Protein AF-A0A3N5S8Y4-F1 (afdb_monomer)

Foldseek 3Di:
DDPVVVVVVVCCVVPNDDDPVVLLVVLVVLLVVLCVVQVWDDWDQDPQGIKTFADPPGNFDVVLLVVVVVVDVQWDADPVDNRIIGGHAPDPDSSVSSVVSSVSSVSRD

Structure (mmCIF, N/CA/C/O backbone):
data_AF-A0A3N5S8Y4-F1
#
_entry.id   AF-A0A3N5S8Y4-F1
#
loop_
_atom_site.group_PDB
_atom_site.id
_atom_site.type_symbol
_atom_site.label_atom_id
_atom_site.label_alt_id
_ato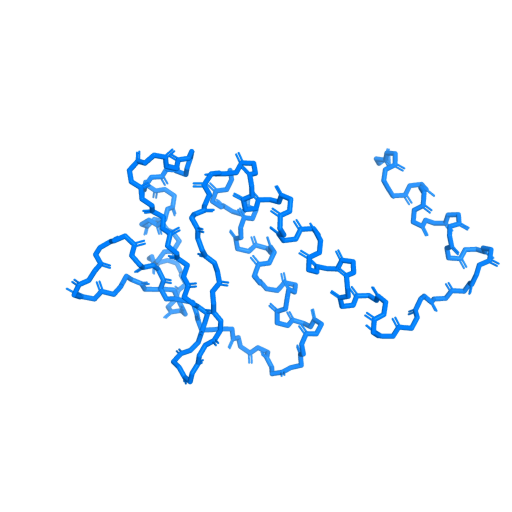m_site.label_comp_id
_atom_site.label_asym_id
_atom_site.label_entity_id
_atom_site.label_seq_id
_atom_site.pdbx_PDB_ins_code
_atom_site.Cartn_x
_atom_site.Cartn_y
_atom_site.Cartn_z
_atom_site.occupancy
_atom_site.B_iso_or_equiv
_atom_site.auth_seq_id
_atom_site.auth_comp_id
_atom_site.auth_asym_id
_atom_site.auth_atom_id
_atom_site.pdbx_PDB_model_num
ATOM 1 N N . MET A 1 1 ? 3.518 19.468 14.674 1.00 54.78 1 MET A N 1
ATOM 2 C CA . MET A 1 1 ? 2.318 18.678 14.350 1.00 54.78 1 MET A CA 1
ATOM 3 C C . MET A 1 1 ? 1.917 19.058 12.943 1.00 54.78 1 MET A C 1
ATOM 5 O O . MET A 1 1 ? 2.093 20.218 12.585 1.00 54.78 1 MET A O 1
ATOM 9 N N . SER A 1 2 ? 1.540 18.088 12.116 1.00 78.38 2 SER A N 1
ATOM 10 C CA . SER A 1 2 ? 1.036 18.391 10.770 1.00 78.38 2 SER A CA 1
ATOM 11 C C . SER A 1 2 ? -0.403 18.907 10.858 1.00 78.38 2 SER A C 1
ATOM 13 O O . SER A 1 2 ? -1.128 18.524 11.771 1.00 78.38 2 SER A O 1
ATOM 15 N N . GLU A 1 3 ? -0.833 19.736 9.909 1.00 77.62 3 GLU A N 1
ATOM 16 C CA . GLU A 1 3 ? -2.215 20.247 9.824 1.00 77.62 3 GLU A CA 1
ATOM 17 C C . GLU A 1 3 ? -3.257 19.108 9.869 1.00 77.62 3 GLU A C 1
ATOM 19 O O . GLU A 1 3 ? -4.310 19.218 10.490 1.00 77.62 3 GLU A O 1
ATOM 24 N N . VAL A 1 4 ? -2.911 17.949 9.302 1.00 74.88 4 VAL A N 1
ATOM 25 C CA . VAL A 1 4 ? -3.736 16.731 9.328 1.00 74.88 4 VAL A CA 1
ATOM 26 C C . VAL A 1 4 ? -3.895 16.162 10.744 1.00 74.88 4 VAL A C 1
ATOM 28 O O . VAL A 1 4 ? -4.972 15.679 11.088 1.00 74.88 4 VAL A O 1
ATOM 31 N N . GLU A 1 5 ? -2.850 16.223 11.573 1.00 76.19 5 GLU A N 1
ATOM 32 C CA . GLU A 1 5 ? -2.903 15.752 12.967 1.00 76.19 5 GLU A CA 1
ATOM 33 C C . GLU A 1 5 ? -3.760 16.674 13.844 1.00 76.19 5 GLU A C 1
ATOM 35 O O . GLU A 1 5 ? -4.453 16.193 14.740 1.00 76.19 5 GLU A O 1
ATOM 40 N N . GLU A 1 6 ? -3.739 17.985 13.591 1.00 82.06 6 GLU A N 1
ATOM 41 C CA . GLU A 1 6 ? -4.586 18.947 14.309 1.00 82.06 6 GLU A CA 1
ATOM 42 C C . GLU A 1 6 ? -6.067 18.743 13.976 1.00 82.06 6 GLU A C 1
ATOM 44 O O . GLU A 1 6 ? -6.892 18.663 14.887 1.00 82.06 6 GLU A O 1
ATOM 49 N N . ILE A 1 7 ? -6.392 18.540 12.697 1.00 80.88 7 ILE A N 1
ATOM 50 C CA . ILE A 1 7 ? -7.764 18.255 12.255 1.00 80.88 7 ILE A CA 1
ATOM 51 C C . ILE A 1 7 ? -8.277 16.929 12.842 1.00 80.88 7 ILE A C 1
ATOM 53 O O . ILE A 1 7 ? -9.409 16.872 13.326 1.00 80.88 7 ILE A O 1
ATOM 57 N N . GLU A 1 8 ? -7.467 15.860 12.857 1.00 79.00 8 GLU A N 1
ATOM 58 C CA . GLU A 1 8 ? -7.856 14.583 13.487 1.00 79.00 8 GLU A CA 1
ATOM 59 C C . GLU A 1 8 ? -8.135 14.744 14.989 1.00 79.00 8 GLU A C 1
ATOM 61 O O . GLU A 1 8 ? -9.083 14.152 15.522 1.00 79.00 8 GLU A O 1
ATOM 66 N N . LYS A 1 9 ? -7.345 15.577 15.674 1.00 81.69 9 LYS A N 1
ATOM 67 C CA . LYS A 1 9 ? -7.526 15.853 17.098 1.00 81.69 9 LYS A CA 1
ATOM 68 C C . LYS A 1 9 ? -8.814 16.634 17.369 1.00 81.69 9 LYS A C 1
ATOM 70 O O . LYS A 1 9 ? -9.562 16.242 18.261 1.00 81.69 9 LYS A O 1
ATOM 75 N N . GLU A 1 10 ? -9.108 17.676 16.591 1.00 82.50 10 GLU A N 1
ATOM 76 C CA . GLU A 1 10 ? -10.366 18.430 16.713 1.00 82.50 10 GLU A CA 1
ATOM 77 C C . GLU A 1 10 ? -11.597 17.569 16.407 1.00 82.50 10 GLU A C 1
ATOM 79 O O . GLU A 1 10 ? -12.620 17.678 17.086 1.00 82.50 10 GLU A O 1
ATOM 84 N N . MET A 1 11 ? -11.510 16.682 15.410 1.00 79.75 11 MET A N 1
ATOM 85 C CA . MET A 1 11 ? -12.588 15.738 15.112 1.00 79.75 11 MET A CA 1
ATOM 86 C C . MET A 1 11 ? -12.841 14.787 16.284 1.00 79.75 11 MET A C 1
ATOM 88 O O . MET A 1 11 ? -13.991 14.563 16.652 1.00 79.75 11 MET A O 1
ATOM 92 N N . THR A 1 12 ? -11.779 14.276 16.905 1.00 83.31 12 THR A N 1
ATOM 93 C CA . THR A 1 12 ? -11.898 13.374 18.059 1.00 83.31 12 THR A CA 1
ATOM 94 C C . THR A 1 12 ? -12.468 14.092 19.284 1.00 83.31 12 THR A C 1
ATOM 96 O O . THR A 1 12 ? -13.311 13.539 19.983 1.00 83.31 12 THR A O 1
ATOM 99 N N . ASP A 1 13 ? -12.063 15.340 19.527 1.00 82.12 13 ASP A N 1
ATOM 100 C CA . ASP A 1 13 ? -12.558 16.148 20.649 1.00 82.12 13 ASP A CA 1
ATOM 101 C C . ASP A 1 13 ? -14.053 16.485 20.505 1.00 82.12 13 ASP A C 1
ATOM 103 O O . ASP A 1 13 ? -14.816 16.417 21.467 1.00 82.12 13 ASP A O 1
ATOM 107 N N . ARG A 1 14 ? -14.504 16.782 19.277 1.00 86.69 14 ARG A N 1
ATOM 108 C CA . ARG A 1 14 ? -15.899 17.169 19.003 1.00 86.69 14 ARG A CA 1
ATOM 109 C C . ARG A 1 14 ? -16.856 15.995 18.817 1.00 86.69 14 ARG A C 1
ATOM 111 O O . ARG A 1 14 ? -18.045 16.150 19.093 1.00 86.69 14 ARG A O 1
ATOM 118 N N . PHE A 1 15 ? -16.375 14.863 18.307 1.00 82.00 15 PHE A N 1
ATOM 119 C CA . PHE A 1 15 ? -17.222 13.743 17.882 1.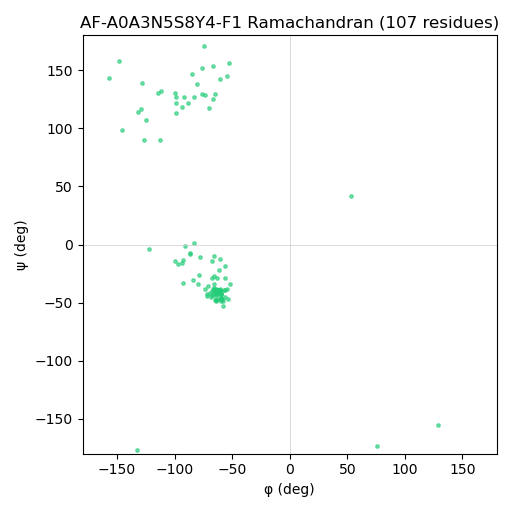00 82.00 15 PHE A CA 1
ATOM 120 C C . PHE A 1 15 ? -16.898 12.415 18.585 1.00 82.00 15 PHE A C 1
ATOM 122 O O . PHE A 1 15 ? -17.623 11.440 18.388 1.00 82.00 15 PHE A O 1
ATOM 129 N N . GLY A 1 16 ? -15.865 12.371 19.431 1.00 81.69 16 GLY A N 1
ATOM 130 C CA . GLY A 1 16 ? -15.343 11.136 20.016 1.00 81.69 16 GLY A CA 1
ATOM 131 C C . GLY A 1 16 ? -14.520 10.322 19.013 1.00 81.69 16 GLY A C 1
ATOM 132 O O . GLY A 1 16 ? -14.249 10.769 17.897 1.00 81.69 16 GLY A O 1
ATOM 133 N N . GLU A 1 17 ? -14.107 9.110 19.397 1.00 82.50 17 GLU A N 1
ATOM 134 C CA . GLU A 1 17 ? -13.433 8.231 18.440 1.00 82.50 17 GLU A CA 1
ATOM 135 C C . GLU A 1 17 ? -14.390 7.828 17.306 1.00 82.50 17 GLU A C 1
ATOM 137 O O . GLU A 1 17 ? -15.495 7.342 17.573 1.00 82.50 17 GLU A O 1
ATOM 142 N N . PRO A 1 18 ? -13.976 7.978 16.035 1.00 84.31 18 PRO A N 1
ATOM 143 C CA . PRO A 1 18 ? -14.794 7.551 14.912 1.00 84.31 18 PRO A CA 1
ATOM 144 C C . PRO A 1 18 ? -15.063 6.040 14.989 1.00 84.31 18 PRO A C 1
ATOM 146 O O . PRO A 1 18 ? -14.145 5.290 15.336 1.00 84.31 18 PRO A O 1
ATOM 149 N N . PRO A 1 19 ? -16.273 5.566 14.625 1.00 88.88 19 PRO A N 1
ATOM 150 C CA . PRO A 1 19 ? -16.585 4.140 14.537 1.00 88.88 19 PRO A CA 1
ATOM 151 C C . PRO A 1 19 ? -15.591 3.371 13.660 1.00 88.88 19 PRO A C 1
ATOM 153 O O . PRO A 1 19 ? -14.952 3.944 12.772 1.00 88.88 19 PRO A O 1
ATOM 156 N N . ALA A 1 20 ? -15.473 2.061 13.880 1.00 86.81 20 ALA A N 1
ATOM 157 C CA . ALA A 1 20 ? -14.502 1.223 13.174 1.00 86.81 20 ALA A CA 1
ATOM 158 C C . ALA A 1 20 ? -14.667 1.295 11.647 1.00 86.81 20 ALA A C 1
ATOM 160 O O . ALA A 1 20 ? -13.686 1.398 10.914 1.00 86.81 20 ALA A O 1
ATOM 161 N N . GLU A 1 21 ? -15.907 1.336 11.172 1.00 89.06 21 GLU A N 1
ATOM 162 C CA . GLU A 1 21 ? -16.267 1.452 9.761 1.00 89.06 21 GLU A CA 1
ATOM 163 C C . GLU A 1 21 ? -15.768 2.772 9.158 1.00 89.06 21 GLU A C 1
ATOM 165 O O . GLU A 1 21 ? -15.251 2.800 8.040 1.00 89.06 21 GLU A O 1
ATOM 170 N N . VAL A 1 22 ? -15.857 3.866 9.921 1.00 90.38 22 VAL A N 1
ATOM 171 C CA . VAL A 1 22 ? -15.364 5.185 9.502 1.00 90.38 22 VAL A CA 1
ATOM 172 C C . VAL A 1 22 ? -13.839 5.185 9.437 1.00 90.38 22 VAL A C 1
ATOM 174 O O . VAL A 1 22 ? -13.268 5.695 8.475 1.00 90.38 22 VAL A O 1
ATOM 177 N N . ARG A 1 23 ? -13.158 4.565 10.407 1.00 89.25 23 ARG A N 1
ATOM 178 C CA . ARG A 1 23 ? -11.690 4.440 10.384 1.00 89.25 23 ARG A CA 1
ATOM 179 C C . ARG A 1 23 ? -11.204 3.608 9.201 1.00 89.25 23 ARG A C 1
ATOM 181 O O . ARG A 1 23 ? -10.229 3.993 8.556 1.00 89.25 23 ARG A O 1
ATOM 188 N N . VAL A 1 24 ? -11.905 2.521 8.875 1.00 91.81 24 VAL A N 1
ATOM 189 C CA . VAL A 1 24 ? -11.645 1.703 7.679 1.00 91.81 24 VAL A CA 1
ATOM 190 C C . VAL A 1 24 ? -11.802 2.535 6.407 1.00 91.81 24 VAL A C 1
ATOM 192 O O . VAL A 1 24 ? -10.899 2.525 5.570 1.00 91.81 24 VAL A O 1
ATOM 195 N N . LEU A 1 25 ? -12.885 3.309 6.281 1.00 93.62 25 LEU A N 1
ATOM 196 C CA . LEU A 1 25 ? -13.100 4.188 5.130 1.00 93.62 25 LEU A CA 1
ATOM 197 C C . LEU A 1 25 ? -11.971 5.218 4.994 1.00 93.62 25 LEU A C 1
ATOM 199 O O . LEU A 1 25 ? -11.367 5.338 3.933 1.00 93.62 25 LEU A O 1
ATOM 203 N N . VAL A 1 26 ? -11.618 5.908 6.079 1.00 90.88 26 VAL A N 1
ATOM 204 C CA . VAL A 1 26 ? -10.518 6.884 6.085 1.00 90.88 26 VAL A CA 1
ATOM 205 C C . VAL A 1 26 ? -9.180 6.226 5.721 1.00 90.88 26 VAL A C 1
ATOM 207 O O . VAL A 1 26 ? -8.375 6.815 4.997 1.00 90.88 26 VAL A O 1
ATOM 210 N N . ALA A 1 27 ? -8.920 5.005 6.194 1.00 92.12 27 ALA A N 1
ATOM 211 C CA . ALA A 1 27 ? -7.712 4.260 5.848 1.00 92.12 27 ALA A CA 1
ATOM 212 C C . ALA A 1 27 ? -7.660 3.899 4.355 1.00 92.12 27 ALA A C 1
ATOM 214 O O . ALA A 1 27 ? -6.606 4.071 3.736 1.00 92.12 27 ALA A O 1
ATOM 215 N N . LEU A 1 28 ? -8.785 3.473 3.768 1.00 95.19 28 LEU A N 1
ATOM 216 C CA . LEU A 1 28 ? -8.912 3.237 2.327 1.00 95.19 28 LEU A CA 1
ATOM 217 C C . LEU A 1 28 ? -8.634 4.511 1.523 1.00 95.19 28 LEU A C 1
ATOM 219 O O . LEU A 1 28 ? -7.871 4.456 0.561 1.00 95.19 28 LEU A O 1
ATOM 223 N N . GLU A 1 29 ? -9.139 5.669 1.959 1.00 95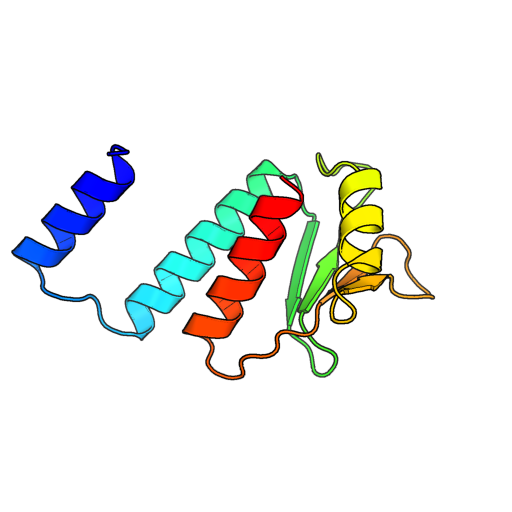.81 29 GLU A N 1
ATOM 224 C CA . GLU A 1 29 ? -8.876 6.935 1.260 1.00 95.81 29 GLU A CA 1
ATOM 225 C C . GLU A 1 29 ? -7.417 7.359 1.322 1.00 95.81 29 GLU A C 1
ATOM 227 O O . GLU A 1 29 ? -6.861 7.814 0.319 1.00 95.81 29 GLU A O 1
ATOM 232 N N . LYS A 1 30 ? -6.760 7.148 2.466 1.00 94.25 30 LYS A N 1
ATOM 233 C CA . LYS A 1 30 ? -5.318 7.381 2.602 1.00 94.25 30 LYS A CA 1
ATOM 234 C C . LYS A 1 30 ? -4.520 6.456 1.673 1.00 94.25 30 LYS A C 1
ATOM 236 O O . LYS A 1 3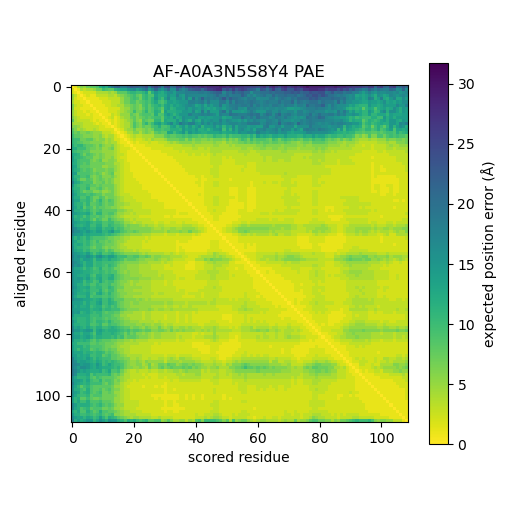0 ? -3.566 6.911 1.048 1.00 94.25 30 LYS A O 1
ATOM 241 N N . ILE A 1 31 ? -4.910 5.184 1.551 1.00 96.56 31 ILE A N 1
ATOM 242 C CA . ILE A 1 31 ? -4.291 4.224 0.619 1.00 96.56 31 ILE A CA 1
ATOM 243 C C . ILE A 1 31 ? -4.505 4.657 -0.830 1.00 96.56 31 ILE A C 1
ATOM 245 O O . ILE A 1 31 ? -3.536 4.714 -1.584 1.00 96.56 31 ILE A O 1
ATOM 249 N N . ARG A 1 32 ? -5.737 5.010 -1.213 1.00 96.75 32 ARG A N 1
ATOM 250 C CA . ARG A 1 32 ? -6.055 5.458 -2.572 1.00 96.75 32 ARG A CA 1
ATOM 251 C C . ARG A 1 32 ? -5.257 6.704 -2.941 1.00 96.75 32 ARG A C 1
ATOM 253 O O . ARG A 1 32 ? -4.662 6.733 -4.008 1.00 96.75 32 ARG A O 1
ATOM 260 N N . ALA A 1 33 ? -5.189 7.697 -2.054 1.00 96.31 33 ALA A N 1
ATOM 261 C CA . ALA A 1 33 ? -4.421 8.917 -2.296 1.00 96.31 33 ALA A CA 1
ATOM 262 C C . ALA A 1 33 ? -2.924 8.629 -2.516 1.00 96.31 33 ALA A C 1
ATOM 264 O O . ALA A 1 33 ? -2.328 9.176 -3.443 1.00 96.31 33 ALA A O 1
ATOM 265 N N . LEU A 1 34 ? -2.331 7.740 -1.709 1.00 96.50 34 LEU A N 1
ATOM 266 C CA . LEU A 1 34 ? -0.942 7.301 -1.890 1.00 96.50 34 LEU A CA 1
ATOM 267 C C . LEU A 1 34 ? -0.748 6.555 -3.214 1.00 96.50 34 LEU A C 1
ATOM 269 O O . LEU A 1 34 ? 0.187 6.855 -3.949 1.00 96.50 34 LEU A O 1
ATOM 273 N N . ALA A 1 35 ? -1.639 5.616 -3.535 1.00 97.00 35 ALA A N 1
ATOM 274 C CA . ALA A 1 35 ? -1.584 4.858 -4.781 1.00 97.00 35 ALA A CA 1
ATOM 275 C C . ALA A 1 35 ? -1.673 5.782 -6.004 1.00 97.00 35 ALA A C 1
ATOM 277 O O . ALA A 1 35 ? -0.883 5.649 -6.934 1.00 97.00 35 ALA A O 1
ATOM 278 N N . SER A 1 36 ? -2.567 6.774 -5.965 1.00 96.75 36 SER A N 1
ATOM 279 C CA . SER A 1 36 ? -2.702 7.780 -7.019 1.00 96.75 36 SER A CA 1
ATOM 280 C C . SER A 1 36 ? -1.464 8.670 -7.146 1.00 96.75 36 SER A C 1
ATOM 282 O O . SER A 1 36 ? -1.022 8.923 -8.261 1.00 96.75 36 SER A O 1
ATOM 284 N N . ALA A 1 37 ? -0.867 9.111 -6.033 1.00 96.19 37 ALA A N 1
ATOM 285 C CA . ALA A 1 37 ? 0.372 9.897 -6.059 1.00 96.19 37 ALA A CA 1
ATOM 286 C C . ALA A 1 37 ? 1.559 9.120 -6.659 1.00 96.19 37 ALA A C 1
ATOM 288 O O . ALA A 1 37 ? 2.464 9.724 -7.235 1.00 96.19 37 ALA A O 1
ATOM 289 N N . LEU A 1 38 ? 1.538 7.792 -6.529 1.00 96.62 38 LEU A N 1
ATOM 290 C CA . LEU A 1 38 ? 2.537 6.874 -7.072 1.00 96.62 38 LEU A CA 1
ATOM 291 C C . LEU A 1 38 ? 2.213 6.355 -8.474 1.00 96.62 38 LEU A C 1
ATOM 293 O O . LEU A 1 38 ? 3.011 5.595 -9.023 1.00 96.62 38 LEU A O 1
ATOM 297 N N . GLU A 1 39 ? 1.077 6.752 -9.051 1.00 97.44 39 GLU A N 1
ATOM 298 C CA . GLU A 1 39 ? 0.598 6.247 -10.343 1.00 97.44 39 GLU A CA 1
ATOM 299 C C . GLU A 1 39 ? 0.547 4.701 -10.358 1.00 97.44 39 GLU A C 1
ATOM 301 O O . GLU A 1 39 ? 0.971 4.054 -11.309 1.00 97.44 39 GLU A O 1
ATOM 306 N N . ILE A 1 40 ? 0.071 4.100 -9.256 1.00 97.56 40 ILE A N 1
ATOM 307 C CA . ILE A 1 40 ? -0.203 2.657 -9.148 1.00 97.56 40 ILE A CA 1
ATOM 308 C C . ILE A 1 40 ? -1.504 2.349 -9.889 1.00 97.56 40 ILE A C 1
ATOM 310 O O . ILE A 1 40 ? -2.529 2.982 -9.629 1.00 97.56 40 ILE A O 1
ATOM 314 N N . ASP A 1 41 ? -1.467 1.352 -10.772 1.00 96.69 41 ASP A N 1
ATOM 315 C CA . ASP A 1 41 ? -2.577 1.033 -11.671 1.00 96.69 41 ASP A CA 1
ATOM 316 C C . ASP A 1 41 ? -3.761 0.396 -10.931 1.00 96.69 41 ASP A C 1
ATOM 318 O O . ASP A 1 41 ? -4.921 0.716 -11.191 1.00 96.69 41 ASP A O 1
ATOM 322 N N . GLU A 1 42 ? -3.477 -0.534 -10.015 1.00 96.56 42 GLU A N 1
ATOM 323 C CA . GLU A 1 42 ? -4.504 -1.342 -9.357 1.00 96.56 42 GLU A CA 1
ATOM 324 C C . GLU A 1 42 ? -4.025 -1.897 -8.007 1.00 96.56 42 GLU A C 1
ATOM 326 O O . GLU A 1 42 ? -2.872 -2.311 -7.866 1.00 96.56 42 GLU A O 1
ATOM 331 N N . ILE A 1 43 ? -4.939 -1.963 -7.030 1.00 97.06 43 ILE A N 1
ATOM 332 C CA . ILE A 1 43 ? -4.784 -2.714 -5.777 1.00 97.06 43 ILE A CA 1
ATOM 333 C C . ILE A 1 43 ? -6.031 -3.588 -5.593 1.00 97.06 43 ILE A C 1
ATOM 335 O O . ILE A 1 43 ? -7.129 -3.062 -5.423 1.00 97.06 43 ILE A O 1
ATOM 339 N N . LEU A 1 44 ? -5.867 -4.912 -5.600 1.00 95.94 44 LEU A N 1
ATOM 340 C CA . LEU A 1 44 ? -6.952 -5.880 -5.404 1.00 95.94 44 LEU A CA 1
ATOM 341 C C . LEU A 1 44 ? -6.602 -6.887 -4.319 1.00 95.94 44 LEU A C 1
ATOM 343 O O . LEU A 1 44 ? -5.492 -7.405 -4.283 1.00 95.94 44 LEU A O 1
ATOM 347 N N . GLU A 1 45 ? -7.567 -7.233 -3.478 1.00 93.88 45 GLU A N 1
ATOM 348 C CA . GLU A 1 45 ? -7.435 -8.348 -2.543 1.00 93.88 45 GLU A CA 1
ATOM 349 C C . GLU A 1 45 ? -8.131 -9.591 -3.106 1.00 93.88 45 GLU A C 1
ATOM 351 O O . GLU A 1 45 ? -9.300 -9.544 -3.486 1.00 93.88 45 GLU A O 1
ATOM 356 N N . ASP A 1 46 ? -7.406 -10.707 -3.166 1.00 91.69 46 ASP A N 1
ATOM 357 C CA . ASP A 1 46 ? -7.941 -12.019 -3.520 1.00 91.69 46 ASP A CA 1
ATOM 358 C C . ASP A 1 46 ? -7.466 -13.094 -2.521 1.00 91.69 46 ASP A C 1
ATOM 360 O O . ASP A 1 46 ? -6.781 -12.817 -1.535 1.00 91.69 46 ASP A O 1
ATOM 364 N N . SER A 1 47 ? -7.824 -14.356 -2.772 1.00 88.56 47 SER A N 1
ATOM 365 C CA . SER A 1 47 ? -7.440 -15.495 -1.918 1.00 88.56 47 SER A CA 1
ATOM 366 C C . SER A 1 47 ? -5.925 -15.680 -1.693 1.00 88.56 47 SER A C 1
ATOM 368 O O . SER A 1 47 ? -5.526 -16.377 -0.760 1.00 88.56 47 SER A O 1
ATOM 370 N N . ARG A 1 48 ? -5.066 -15.085 -2.529 1.00 86.56 48 ARG A N 1
ATOM 371 C CA . ARG A 1 48 ? -3.598 -15.158 -2.447 1.00 86.56 48 ARG A CA 1
ATOM 372 C C . ARG A 1 48 ? -2.995 -14.004 -1.647 1.00 86.56 48 ARG A C 1
ATOM 374 O O . ARG A 1 48 ? -1.817 -14.097 -1.286 1.00 86.56 48 ARG A O 1
ATOM 381 N N . GLY A 1 49 ? -3.773 -12.957 -1.371 1.00 92.44 49 GLY A N 1
ATOM 382 C CA . GLY A 1 49 ? -3.352 -11.744 -0.680 1.00 92.44 49 GLY A CA 1
ATOM 383 C C . GLY A 1 49 ? -3.729 -10.479 -1.448 1.00 92.44 49 GLY A C 1
ATOM 384 O O . GLY A 1 49 ? -4.660 -10.462 -2.249 1.00 92.44 49 GLY A O 1
ATOM 385 N N . VAL A 1 50 ? -2.978 -9.411 -1.202 1.00 96.12 50 VAL A N 1
ATOM 386 C CA . VAL A 1 50 ? -3.146 -8.111 -1.851 1.00 96.12 50 VAL A CA 1
ATOM 387 C C . VAL A 1 50 ? -2.224 -8.052 -3.063 1.00 96.12 50 VAL A C 1
ATOM 389 O O . VAL A 1 50 ? -1.005 -8.150 -2.940 1.00 96.12 50 VAL A O 1
ATOM 392 N N . ARG A 1 51 ? -2.813 -7.910 -4.241 1.00 96.62 51 ARG A N 1
ATOM 393 C CA . ARG A 1 51 ? -2.145 -7.782 -5.529 1.00 96.62 51 ARG A CA 1
ATOM 394 C C . ARG A 1 51 ? -2.088 -6.324 -5.939 1.00 96.62 51 ARG A C 1
ATOM 396 O O . ARG A 1 51 ? -3.104 -5.635 -5.889 1.00 96.62 51 ARG A O 1
ATOM 403 N N . ILE A 1 52 ? -0.909 -5.869 -6.333 1.00 97.12 52 ILE A N 1
ATOM 404 C CA . ILE A 1 52 ? -0.639 -4.462 -6.607 1.00 97.12 52 ILE A CA 1
ATOM 405 C C . ILE A 1 52 ? 0.067 -4.383 -7.950 1.00 97.12 52 ILE A C 1
ATOM 407 O O . ILE A 1 52 ? 1.185 -4.884 -8.083 1.00 97.12 52 ILE A O 1
ATOM 411 N N . ARG A 1 53 ? -0.598 -3.789 -8.943 1.00 97.06 53 ARG A N 1
ATOM 412 C CA . ARG A 1 53 ? -0.033 -3.604 -10.280 1.00 97.06 53 ARG A CA 1
ATOM 413 C C . ARG A 1 53 ? 0.741 -2.293 -10.330 1.00 97.06 53 ARG A C 1
ATOM 415 O O . ARG A 1 53 ? 0.187 -1.232 -10.052 1.00 97.06 53 ARG A O 1
ATOM 422 N N . ILE A 1 54 ? 2.018 -2.399 -10.672 1.00 96.25 54 ILE A N 1
ATOM 423 C CA . ILE A 1 54 ? 2.963 -1.293 -10.796 1.00 96.25 54 ILE A CA 1
ATOM 424 C C . ILE A 1 54 ? 3.597 -1.398 -12.184 1.00 96.25 54 ILE A C 1
ATOM 426 O O . ILE A 1 54 ? 4.602 -2.088 -12.367 1.00 96.25 54 ILE A O 1
ATOM 430 N N . SER A 1 55 ? 2.978 -0.748 -13.167 1.00 93.69 55 SER A N 1
ATOM 431 C CA . SER A 1 55 ? 3.486 -0.690 -14.537 1.00 93.69 55 SER A CA 1
ATOM 432 C C . SER A 1 55 ? 4.687 0.249 -14.673 1.00 93.69 55 SER A C 1
ATOM 434 O O . SER A 1 55 ? 5.019 1.028 -13.775 1.00 93.69 55 SER A O 1
ATOM 436 N N . GLY A 1 56 ? 5.330 0.226 -15.843 1.00 90.94 56 GLY A N 1
ATOM 437 C CA . GLY A 1 56 ? 6.432 1.141 -16.168 1.00 90.94 56 GLY A CA 1
ATOM 438 C C . GLY A 1 56 ? 6.075 2.637 -16.147 1.00 90.94 56 GLY A C 1
ATOM 439 O O . GLY A 1 56 ? 6.986 3.461 -16.166 1.00 90.94 56 GLY A O 1
ATOM 440 N N . ASN A 1 57 ? 4.786 2.992 -16.095 1.00 91.69 57 ASN A N 1
ATOM 441 C CA . ASN A 1 57 ? 4.330 4.379 -15.966 1.00 91.69 57 ASN A CA 1
ATOM 442 C C . ASN A 1 57 ? 4.237 4.848 -14.507 1.00 91.69 57 ASN A C 1
ATOM 444 O O . ASN A 1 57 ? 4.012 6.029 -14.276 1.00 91.69 57 ASN A O 1
ATOM 448 N N . SER A 1 58 ? 4.397 3.953 -13.530 1.00 95.56 58 SER A N 1
ATOM 449 C CA . SER A 1 58 ? 4.369 4.313 -12.114 1.00 95.56 58 SER A CA 1
ATOM 450 C C . SER A 1 58 ? 5.560 5.196 -11.717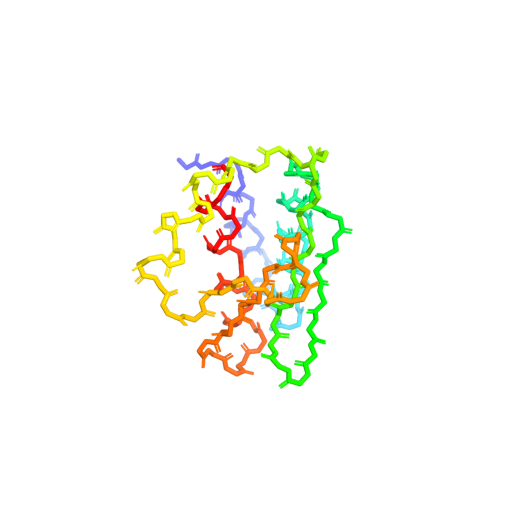 1.00 95.56 58 SER A C 1
ATOM 452 O O . SER A 1 58 ? 6.660 5.091 -12.262 1.00 95.56 58 SER A O 1
ATOM 454 N N . ARG A 1 59 ? 5.377 6.015 -10.674 1.00 95.50 59 ARG A N 1
ATOM 455 C CA . ARG A 1 59 ? 6.453 6.801 -10.040 1.00 95.50 59 ARG A CA 1
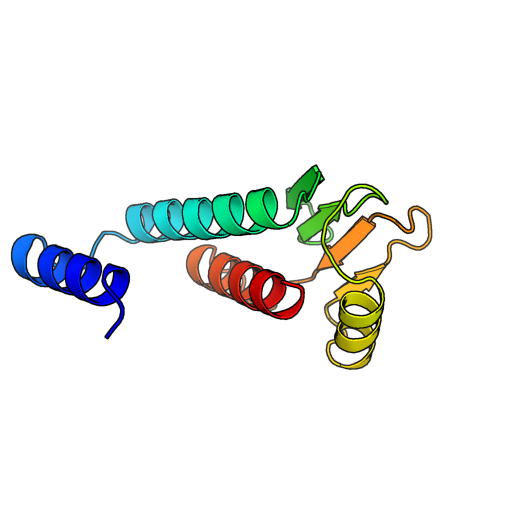ATOM 456 C C . ARG A 1 59 ? 7.277 6.017 -9.019 1.00 95.50 59 ARG A C 1
ATOM 458 O O . ARG A 1 59 ? 8.171 6.585 -8.389 1.00 95.50 59 ARG A O 1
ATOM 465 N N . VAL A 1 60 ? 6.978 4.737 -8.811 1.00 95.19 60 VAL A N 1
ATOM 466 C CA . VAL A 1 60 ? 7.688 3.895 -7.845 1.00 95.19 60 VAL A CA 1
ATOM 467 C C . VAL A 1 60 ? 9.077 3.528 -8.371 1.00 95.19 60 VAL A C 1
ATOM 469 O O . VAL A 1 60 ? 9.214 2.988 -9.463 1.00 95.19 60 VAL A O 1
ATOM 472 N N . ASP A 1 61 ? 10.122 3.746 -7.564 1.00 92.94 61 ASP A N 1
ATOM 473 C CA . ASP A 1 61 ? 11.478 3.276 -7.883 1.00 92.94 61 ASP A CA 1
ATOM 474 C C . ASP A 1 61 ? 11.553 1.737 -7.767 1.00 92.94 61 ASP A C 1
ATOM 476 O O . ASP A 1 61 ? 11.436 1.200 -6.654 1.00 92.94 61 ASP A O 1
ATOM 480 N N . PRO A 1 62 ? 11.835 0.996 -8.861 1.00 91.00 62 PRO A N 1
ATOM 481 C CA . PRO A 1 62 ? 11.948 -0.462 -8.822 1.00 91.00 62 PRO A CA 1
ATOM 482 C C . PRO A 1 62 ? 12.988 -0.968 -7.813 1.00 91.00 62 PRO A C 1
ATOM 484 O O . PRO A 1 62 ? 12.839 -2.053 -7.244 1.00 91.00 62 PRO A O 1
ATOM 487 N N . LYS A 1 63 ? 14.036 -0.183 -7.522 1.00 93.06 63 LYS A N 1
ATOM 488 C CA . LYS A 1 63 ? 15.048 -0.548 -6.519 1.00 93.06 63 LYS A CA 1
ATOM 489 C C . LYS A 1 63 ? 14.464 -0.594 -5.110 1.00 93.06 63 LYS A C 1
ATOM 491 O O . LYS A 1 63 ? 14.880 -1.454 -4.329 1.00 93.06 63 LYS A O 1
ATOM 496 N N . LYS A 1 64 ? 13.497 0.275 -4.782 1.00 93.88 64 LYS A N 1
ATOM 497 C CA . LYS A 1 64 ? 12.788 0.245 -3.490 1.00 93.88 64 LYS A CA 1
ATOM 498 C C . LYS A 1 64 ? 11.960 -1.029 -3.358 1.00 93.88 64 LYS A C 1
ATOM 500 O O . LYS A 1 64 ? 12.053 -1.692 -2.327 1.00 93.88 64 LYS A O 1
ATOM 505 N N . ILE A 1 65 ? 11.251 -1.429 -4.418 1.00 92.56 65 ILE A N 1
ATOM 506 C CA . ILE A 1 65 ? 10.488 -2.689 -4.449 1.00 92.56 65 ILE A CA 1
ATOM 507 C C . ILE A 1 65 ? 11.421 -3.876 -4.174 1.00 92.56 65 ILE A C 1
ATOM 509 O O . ILE A 1 65 ? 11.193 -4.648 -3.242 1.00 92.56 65 ILE A O 1
ATOM 513 N N . VAL A 1 66 ? 12.526 -3.983 -4.920 1.00 92.12 66 VAL A N 1
ATOM 514 C CA . VAL A 1 66 ? 13.508 -5.068 -4.746 1.00 92.12 66 VAL A CA 1
ATOM 515 C C . VAL A 1 66 ? 14.122 -5.060 -3.342 1.00 92.12 66 VAL A C 1
ATOM 517 O O . VAL A 1 66 ? 14.315 -6.120 -2.742 1.00 92.12 66 VAL A O 1
ATOM 520 N N . ALA A 1 67 ? 14.436 -3.884 -2.794 1.00 94.19 67 ALA A N 1
ATOM 521 C CA . ALA A 1 67 ? 14.982 -3.760 -1.445 1.00 94.19 67 ALA A CA 1
ATOM 522 C C . ALA A 1 67 ? 13.994 -4.239 -0.372 1.00 94.19 67 ALA A C 1
ATOM 524 O O . ALA A 1 67 ? 14.415 -4.876 0.595 1.00 94.19 67 ALA A O 1
ATOM 525 N N . ILE A 1 68 ? 12.701 -3.961 -0.544 1.00 93.62 68 ILE A N 1
ATOM 526 C CA . ILE A 1 68 ? 11.657 -4.402 0.381 1.00 93.62 68 ILE A CA 1
ATOM 527 C C . ILE A 1 68 ? 11.425 -5.909 0.271 1.00 93.62 68 ILE A C 1
ATOM 529 O O . ILE A 1 68 ? 11.415 -6.568 1.304 1.00 93.62 68 ILE A O 1
ATOM 533 N N . ILE A 1 69 ? 11.345 -6.476 -0.937 1.00 93.75 69 ILE A N 1
ATOM 534 C CA . ILE A 1 69 ? 11.197 -7.934 -1.140 1.00 93.75 69 ILE A CA 1
ATOM 535 C C . ILE A 1 69 ? 12.312 -8.712 -0.424 1.00 93.75 69 ILE A C 1
ATOM 537 O O . ILE A 1 69 ? 12.079 -9.760 0.173 1.00 93.75 69 ILE A O 1
ATOM 541 N N . LYS A 1 70 ? 13.543 -8.184 -0.431 1.00 94.06 70 LYS A N 1
ATOM 542 C CA . LYS A 1 70 ? 14.674 -8.799 0.284 1.00 94.06 70 LYS A CA 1
ATOM 543 C C . LYS A 1 70 ? 14.531 -8.753 1.808 1.00 94.06 70 LYS A C 1
ATOM 545 O O . LYS A 1 70 ? 15.098 -9.606 2.488 1.00 94.06 70 LYS A O 1
ATOM 550 N N . LYS A 1 71 ? 13.836 -7.747 2.345 1.00 94.56 71 LYS A N 1
ATOM 551 C CA . LYS A 1 71 ? 13.678 -7.516 3.791 1.00 94.56 71 LYS A CA 1
ATOM 552 C C . LYS A 1 71 ? 12.416 -8.160 4.358 1.00 94.56 71 LYS A C 1
ATOM 554 O O . LYS A 1 71 ? 12.434 -8.599 5.503 1.00 94.56 71 LYS A O 1
ATOM 559 N N . ASP A 1 72 ? 11.345 -8.221 3.576 1.00 94.25 72 ASP A N 1
ATOM 560 C CA . ASP A 1 72 ? 10.039 -8.702 4.006 1.00 94.25 72 ASP A CA 1
ATOM 561 C C . ASP A 1 72 ? 9.551 -9.826 3.086 1.00 94.25 72 ASP A C 1
ATOM 563 O O . ASP A 1 72 ? 9.116 -9.609 1.957 1.00 94.25 72 ASP A O 1
ATOM 567 N N . ARG A 1 73 ? 9.588 -11.053 3.617 1.00 93.75 73 ARG A N 1
ATOM 568 C CA . ARG A 1 73 ? 9.189 -12.283 2.911 1.00 93.75 73 ARG A CA 1
ATOM 569 C C . ARG A 1 73 ? 7.699 -12.345 2.575 1.00 93.75 73 ARG A C 1
ATOM 571 O O . ARG A 1 73 ? 7.277 -13.256 1.867 1.00 93.75 73 ARG A O 1
ATOM 578 N N . ARG A 1 74 ? 6.895 -11.428 3.112 1.00 94.88 74 ARG A N 1
ATOM 579 C CA . ARG A 1 74 ? 5.470 -11.310 2.791 1.00 94.88 74 ARG A CA 1
ATOM 580 C C . ARG A 1 74 ? 5.236 -10.627 1.449 1.00 94.88 74 ARG A C 1
ATOM 582 O O . ARG A 1 74 ? 4.101 -10.621 0.981 1.00 94.88 74 ARG A O 1
ATOM 589 N N . ILE A 1 75 ? 6.279 -10.049 0.858 1.00 95.38 75 ILE A N 1
ATOM 590 C CA . ILE A 1 75 ? 6.218 -9.306 -0.394 1.00 95.38 75 ILE A CA 1
ATOM 591 C C . ILE A 1 75 ? 7.029 -10.062 -1.439 1.00 95.38 75 ILE A C 1
ATOM 593 O O . ILE A 1 75 ? 8.166 -10.467 -1.206 1.00 95.38 75 ILE A O 1
ATOM 597 N N . SER A 1 76 ? 6.426 -10.267 -2.600 1.00 95.38 76 SER A N 1
ATOM 598 C CA . SER A 1 76 ? 7.010 -11.026 -3.706 1.00 95.38 76 SER A CA 1
ATOM 599 C C . SER A 1 76 ? 6.523 -10.475 -5.041 1.00 95.38 76 SER A C 1
ATOM 601 O O . SER A 1 76 ? 5.476 -9.837 -5.087 1.00 95.38 76 SER A O 1
ATOM 603 N N . LEU A 1 77 ? 7.264 -10.724 -6.120 1.00 94.25 77 LEU A N 1
ATOM 604 C CA . LEU A 1 77 ? 6.765 -10.514 -7.482 1.00 94.25 77 LEU A CA 1
ATOM 605 C C . LEU A 1 77 ? 5.995 -11.753 -7.936 1.00 94.25 77 LEU A C 1
ATOM 607 O O . LEU A 1 77 ? 6.368 -12.872 -7.570 1.00 94.25 77 LEU A O 1
ATOM 611 N N . ASP A 1 78 ? 4.954 -11.561 -8.741 1.00 91.56 78 ASP A N 1
ATOM 612 C CA . ASP A 1 78 ? 4.333 -12.670 -9.455 1.00 91.56 78 ASP A CA 1
ATOM 613 C C . ASP A 1 78 ? 5.339 -13.220 -10.488 1.00 91.56 78 ASP A C 1
ATOM 615 O O . ASP A 1 78 ? 5.851 -12.463 -11.316 1.00 91.56 78 ASP A O 1
ATOM 619 N N . PRO A 1 79 ? 5.657 -14.527 -10.471 1.00 88.75 79 PRO A N 1
ATOM 620 C CA . PRO A 1 79 ? 6.583 -15.120 -11.436 1.00 88.75 79 PRO A CA 1
ATOM 621 C C . PRO A 1 79 ? 6.121 -15.011 -12.895 1.00 88.75 79 PRO A C 1
ATOM 623 O O . PRO A 1 79 ? 6.947 -15.131 -13.797 1.00 88.75 79 PRO A O 1
ATOM 626 N N . SER A 1 80 ? 4.816 -14.835 -13.125 1.00 91.94 80 SER A N 1
ATOM 627 C CA . SER A 1 80 ? 4.212 -14.765 -14.461 1.00 91.94 80 SER A CA 1
ATOM 628 C C . SER A 1 80 ? 3.944 -13.330 -14.922 1.00 91.94 80 SER A C 1
ATOM 630 O O . SER A 1 80 ? 3.669 -13.119 -16.100 1.00 91.94 80 SER A O 1
ATOM 632 N N . ASP A 1 81 ? 4.004 -12.354 -14.011 1.00 93.00 81 ASP A N 1
ATOM 633 C CA . ASP A 1 81 ? 3.713 -10.942 -14.272 1.00 93.00 81 ASP A CA 1
ATOM 634 C C . ASP A 1 81 ? 4.631 -10.061 -13.409 1.00 93.00 81 ASP A C 1
ATOM 636 O O . ASP A 1 81 ? 4.377 -9.826 -12.228 1.00 93.00 81 ASP A O 1
ATOM 640 N N . SER A 1 82 ? 5.723 -9.563 -13.994 1.00 89.75 82 SER A N 1
ATOM 641 C CA . SER A 1 82 ? 6.725 -8.767 -13.272 1.00 89.75 82 SER A CA 1
ATOM 642 C C . SER A 1 82 ? 6.225 -7.398 -12.802 1.00 89.75 82 SER A C 1
ATOM 644 O O . SER A 1 82 ? 6.889 -6.772 -11.978 1.00 89.75 82 SER A O 1
ATOM 646 N N . GLU A 1 83 ? 5.086 -6.927 -13.317 1.00 94.75 83 GLU A N 1
ATOM 647 C CA . GLU A 1 83 ? 4.429 -5.696 -12.859 1.00 94.75 83 GLU A CA 1
ATOM 648 C C . GLU A 1 83 ? 3.498 -5.956 -11.669 1.00 94.75 83 GLU A C 1
ATOM 650 O O . GLU A 1 83 ? 2.967 -5.021 -11.072 1.00 94.75 83 GLU A O 1
ATOM 655 N N . MET A 1 84 ? 3.279 -7.221 -11.308 1.00 96.31 84 MET A N 1
ATOM 656 C CA . MET A 1 84 ? 2.398 -7.611 -10.221 1.00 96.31 84 MET A CA 1
ATOM 657 C C . MET A 1 84 ? 3.203 -7.898 -8.955 1.00 96.31 84 MET A C 1
ATOM 659 O O . MET A 1 84 ? 3.926 -8.891 -8.852 1.00 96.31 84 MET A O 1
ATOM 663 N N . VAL A 1 85 ? 3.026 -7.056 -7.941 1.00 96.12 85 VAL A N 1
ATOM 664 C CA . VAL A 1 85 ? 3.524 -7.313 -6.590 1.00 96.12 85 VAL A CA 1
ATOM 665 C C . VAL A 1 85 ? 2.436 -8.013 -5.787 1.00 96.12 85 VAL A C 1
ATOM 667 O O . VAL A 1 85 ? 1.311 -7.529 -5.674 1.00 96.12 85 VAL A O 1
ATOM 670 N N . LEU A 1 86 ? 2.782 -9.146 -5.184 1.00 96.56 86 LEU A N 1
ATOM 671 C CA . LEU A 1 86 ? 1.949 -9.837 -4.213 1.00 96.56 86 LEU A CA 1
ATOM 672 C C . LEU A 1 86 ? 2.417 -9.499 -2.799 1.00 96.56 86 LEU A C 1
ATOM 674 O O . LEU A 1 86 ? 3.553 -9.800 -2.424 1.00 96.56 86 LEU A O 1
ATOM 678 N N . PHE A 1 87 ? 1.511 -8.941 -2.004 1.00 96.19 87 PHE A N 1
ATOM 679 C CA . PHE A 1 87 ? 1.677 -8.696 -0.582 1.00 96.19 87 PHE A CA 1
ATOM 680 C C . PHE A 1 87 ? 0.747 -9.603 0.231 1.00 96.19 87 PHE A C 1
ATOM 682 O O . PHE A 1 87 ? -0.444 -9.716 -0.051 1.00 96.19 87 PHE A O 1
ATOM 689 N N . LYS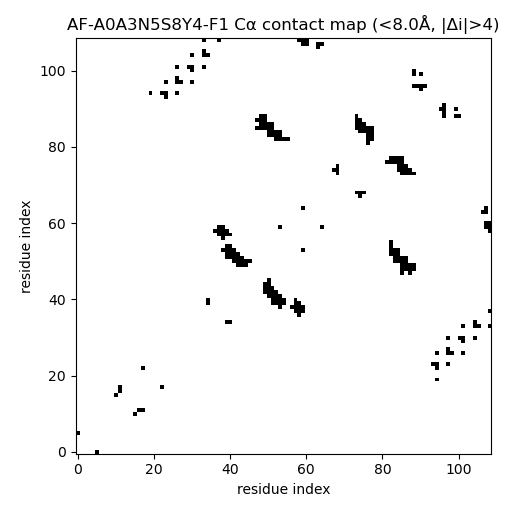 A 1 88 ? 1.287 -10.255 1.263 1.00 95.56 88 LYS A N 1
ATOM 690 C CA . LYS A 1 88 ? 0.546 -11.116 2.193 1.00 95.56 88 LYS A CA 1
ATOM 691 C C . LYS A 1 88 ? 0.515 -10.480 3.588 1.00 95.56 88 LYS A C 1
ATOM 693 O O . LYS A 1 88 ? 1.428 -10.743 4.376 1.00 95.56 88 LYS A O 1
ATOM 698 N N . PRO A 1 89 ? -0.493 -9.646 3.902 1.00 91.94 89 PRO A N 1
ATOM 699 C CA . PRO A 1 89 ? -0.632 -9.052 5.228 1.00 91.94 89 PRO A CA 1
ATOM 700 C C . PRO A 1 89 ? -0.647 -10.120 6.328 1.00 91.94 89 PRO A C 1
ATOM 702 O O . PRO A 1 89 ? -1.167 -11.219 6.126 1.00 91.94 89 PRO A O 1
ATOM 705 N N . ALA A 1 90 ? -0.068 -9.809 7.490 1.00 91.50 90 ALA A N 1
ATOM 706 C CA . ALA A 1 90 ? -0.111 -10.726 8.633 1.00 91.50 90 ALA A CA 1
ATOM 707 C C . ALA A 1 90 ? -1.457 -10.637 9.369 1.00 91.50 90 ALA A C 1
ATOM 709 O O . ALA A 1 90 ? -1.964 -11.633 9.891 1.00 91.50 90 ALA A O 1
ATOM 710 N N . GLU A 1 91 ? -2.031 -9.437 9.398 1.00 91.75 91 GLU A N 1
ATOM 711 C CA . GLU A 1 91 ? -3.286 -9.141 10.071 1.00 91.75 91 GLU A CA 1
ATOM 712 C C . GLU A 1 91 ? -4.509 -9.556 9.244 1.00 91.75 91 GLU A C 1
ATOM 714 O O . GLU A 1 91 ? -4.590 -9.329 8.037 1.00 91.75 91 GLU A O 1
ATOM 719 N N . ARG A 1 92 ? -5.497 -10.144 9.928 1.00 85.81 92 ARG A N 1
ATOM 720 C CA . ARG A 1 92 ? -6.778 -10.568 9.330 1.00 85.81 92 ARG A CA 1
ATOM 721 C C . ARG A 1 92 ? -7.902 -9.557 9.526 1.00 85.81 92 ARG A C 1
ATOM 723 O O . ARG A 1 92 ? -8.930 -9.654 8.870 1.00 85.81 92 ARG A O 1
ATOM 730 N N . VAL A 1 93 ? -7.724 -8.628 10.462 1.00 88.94 93 VAL A N 1
ATOM 731 C CA . VAL A 1 93 ? -8.695 -7.568 10.746 1.00 88.94 93 VAL A CA 1
ATOM 732 C C . VAL A 1 93 ? -8.474 -6.437 9.752 1.00 88.94 93 VAL A C 1
ATOM 734 O O . VAL A 1 93 ? -7.351 -5.940 9.649 1.00 88.94 93 VAL A O 1
ATOM 737 N N . ASP A 1 94 ? -9.532 -6.013 9.060 1.00 88.56 94 ASP A N 1
ATOM 738 C CA . ASP A 1 94 ? -9.437 -5.065 7.943 1.00 88.56 94 ASP A CA 1
ATOM 739 C C . ASP A 1 94 ? -8.701 -3.776 8.308 1.00 88.56 94 ASP A C 1
ATOM 741 O O . ASP A 1 94 ? -7.769 -3.389 7.612 1.00 88.56 94 ASP A O 1
ATOM 745 N N . GLU A 1 95 ? -9.028 -3.156 9.443 1.00 88.44 95 GLU A N 1
ATOM 746 C CA . GLU A 1 95 ? -8.371 -1.922 9.892 1.00 88.44 95 GLU A CA 1
ATOM 747 C C . GLU A 1 95 ? -6.842 -2.082 10.006 1.00 88.44 95 GLU A C 1
ATOM 749 O O . GLU A 1 95 ? -6.068 -1.257 9.511 1.00 88.44 95 GLU A O 1
ATOM 754 N N . LYS A 1 96 ? -6.384 -3.186 10.602 1.00 91.12 96 LYS A N 1
ATOM 755 C CA . LYS A 1 96 ? -4.953 -3.460 10.778 1.00 91.12 96 LYS A CA 1
ATOM 756 C C . LYS A 1 96 ? -4.275 -3.857 9.467 1.00 91.12 96 LYS A C 1
ATOM 758 O O . LYS A 1 96 ? -3.154 -3.427 9.203 1.00 91.12 96 LYS A O 1
ATOM 763 N N . LYS A 1 97 ? -4.967 -4.628 8.630 1.00 93.31 97 LYS A N 1
ATOM 764 C CA . LYS A 1 97 ? -4.520 -5.014 7.288 1.00 93.31 97 LYS A CA 1
ATOM 765 C C . LYS A 1 97 ? -4.298 -3.784 6.403 1.00 93.31 97 LYS A C 1
ATOM 767 O O . LYS A 1 97 ? -3.246 -3.650 5.780 1.00 93.31 97 LYS A O 1
ATOM 772 N N . LEU A 1 98 ? -5.243 -2.843 6.407 1.00 94.69 98 LEU A N 1
ATOM 773 C CA . LEU A 1 98 ? -5.126 -1.564 5.702 1.00 94.69 98 LEU A CA 1
ATOM 774 C C . LEU A 1 98 ? -3.956 -0.734 6.232 1.00 94.69 98 LEU A C 1
ATOM 776 O O . LEU A 1 98 ? -3.214 -0.139 5.451 1.00 94.69 98 LEU A O 1
ATOM 780 N N . LEU A 1 99 ? -3.718 -0.739 7.545 1.00 93.31 99 LEU A N 1
ATOM 781 C CA . LEU A 1 99 ? -2.550 -0.072 8.116 1.00 93.31 99 LEU A CA 1
ATOM 782 C C . LEU A 1 99 ? -1.227 -0.673 7.610 1.00 93.31 99 LEU A C 1
ATOM 784 O O . LEU A 1 99 ? -0.286 0.079 7.347 1.00 93.31 99 LEU A O 1
ATOM 788 N N . GLU A 1 100 ? -1.141 -1.996 7.45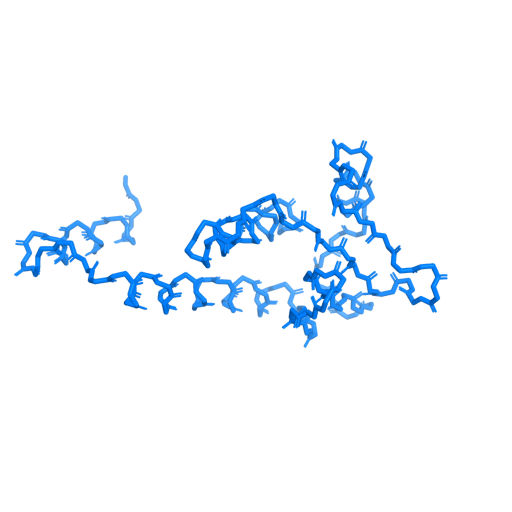0 1.00 94.69 100 GLU A N 1
ATOM 789 C CA . GLU A 1 100 ? 0.029 -2.642 6.844 1.00 94.69 100 GLU A CA 1
ATOM 790 C C . GLU A 1 100 ? 0.225 -2.225 5.380 1.0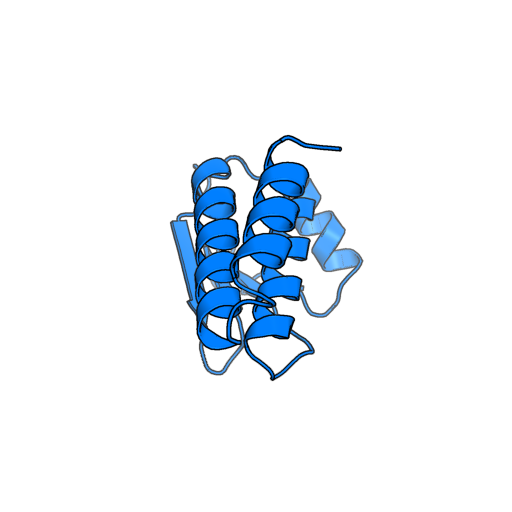0 94.69 100 GLU A C 1
ATOM 792 O O . GLU A 1 100 ? 1.331 -1.827 5.012 1.00 94.69 100 GLU A O 1
ATOM 797 N N . ILE A 1 101 ? -0.841 -2.251 4.569 1.00 95.31 101 ILE A N 1
ATOM 798 C CA . ILE A 1 101 ? -0.795 -1.828 3.157 1.00 95.31 101 ILE A CA 1
ATOM 799 C C . ILE A 1 101 ? -0.337 -0.370 3.057 1.00 95.31 101 ILE A C 1
ATOM 801 O O . ILE A 1 101 ? 0.573 -0.051 2.293 1.00 95.31 101 ILE A O 1
ATOM 805 N N . LYS A 1 102 ? -0.914 0.520 3.872 1.00 95.75 102 LYS A N 1
ATOM 806 C CA . LYS A 1 102 ? -0.534 1.935 3.918 1.00 95.75 102 LYS A CA 1
ATOM 807 C C . LYS A 1 102 ? 0.950 2.104 4.248 1.00 95.75 102 LYS A C 1
ATOM 809 O O . LYS A 1 102 ? 1.643 2.847 3.558 1.00 95.75 102 LYS A O 1
ATOM 814 N N . LYS A 1 103 ? 1.447 1.421 5.287 1.00 94.06 103 LYS A N 1
ATOM 815 C CA . LYS A 1 103 ? 2.867 1.477 5.677 1.00 94.06 103 LYS A CA 1
ATOM 816 C C . LYS A 1 103 ? 3.774 0.994 4.553 1.00 94.06 103 LYS A C 1
ATOM 818 O O . LYS A 1 103 ? 4.827 1.583 4.336 1.00 94.06 103 LYS A O 1
ATOM 823 N N . TRP A 1 104 ? 3.370 -0.054 3.841 1.00 93.56 104 TRP A N 1
ATOM 824 C CA . TRP A 1 104 ? 4.119 -0.553 2.697 1.00 93.56 104 TRP A CA 1
ATOM 825 C C . TRP A 1 104 ? 4.163 0.464 1.547 1.00 93.56 104 TRP A C 1
ATOM 827 O O . TRP A 1 104 ? 5.251 0.786 1.072 1.00 93.56 104 TRP A O 1
ATOM 837 N N . LEU A 1 105 ? 3.020 1.050 1.170 1.00 94.25 105 LEU A N 1
ATOM 838 C CA . LEU A 1 105 ? 2.953 2.101 0.145 1.00 94.25 105 LEU A CA 1
ATOM 839 C C . LEU A 1 105 ? 3.849 3.300 0.487 1.00 94.25 105 LEU A C 1
ATOM 841 O O . LEU A 1 105 ? 4.542 3.829 -0.375 1.00 94.25 105 LEU A O 1
ATOM 845 N N . GLN A 1 106 ? 3.909 3.690 1.762 1.00 93.69 106 GLN A N 1
ATOM 846 C CA . GLN A 1 106 ? 4.793 4.766 2.225 1.00 93.69 106 GLN A CA 1
ATOM 847 C C . GLN A 1 106 ? 6.288 4.431 2.108 1.00 93.69 106 GLN A C 1
ATOM 849 O O . GLN A 1 106 ? 7.098 5.342 1.990 1.00 93.69 106 GLN A O 1
ATOM 854 N N . GLN A 1 107 ? 6.675 3.152 2.150 1.00 91.62 107 GLN A N 1
ATOM 855 C CA . GLN A 1 107 ? 8.076 2.738 1.999 1.00 91.62 107 GLN A CA 1
ATOM 856 C C . GLN A 1 107 ? 8.545 2.739 0.541 1.00 91.62 107 GLN A C 1
ATOM 858 O O . GLN A 1 107 ? 9.747 2.855 0.289 1.00 91.62 107 GLN A O 1
ATOM 863 N N . ILE A 1 108 ? 7.617 2.571 -0.405 1.00 90.88 108 ILE A N 1
ATOM 864 C CA . ILE A 1 108 ? 7.912 2.616 -1.844 1.00 90.88 108 ILE A CA 1
ATOM 865 C C . ILE A 1 108 ? 7.699 4.001 -2.456 1.00 90.88 108 ILE A C 1
ATOM 867 O O . ILE A 1 108 ? 8.217 4.248 -3.546 1.00 90.88 108 ILE A O 1
ATOM 871 N N . SER A 1 109 ? 6.992 4.889 -1.747 1.00 84.75 109 SER A N 1
ATOM 872 C CA . SER A 1 109 ? 6.869 6.304 -2.097 1.00 84.75 109 SER A CA 1
ATOM 873 C C . SER A 1 109 ? 8.182 7.059 -2.043 1.00 84.75 109 SER A C 1
ATOM 875 O O . SER A 1 109 ? 9.108 6.651 -1.307 1.00 84.75 109 SER A O 1
#

Sequence (109 aa):
MSEVEEIEKEMTDRFGEPPAEVRVLVALEKIRALASALEIDEILEDSRGVRIRISGNSRVDPKKIVAIIKKDRRISLDPSDSEMVLFKPAERVDEKKLLEIKKWLQQIS

Nearest PDB structures (foldseek):
  6x50-assembly1_A  TM=7.289E-01  e=4.638E-04  Escherichia coli
  5viu-assembly1_B  TM=5.721E-01  e=3.881E-01  Elizabethkingia anophelis
  5viu-assembly1_A  TM=5.081E-01  e=3.196E-01  Elizabethkingia anophelis
  1z7d-assembly3_F  TM=5.549E-01  e=1.024E+00  Plasmodium yoelii yoelii
  4q6r-assembly1_B  TM=4.237E-01  e=3.077E+00  Homo sapiens

pLDDT: mean 91.13, std 6.42, range [54.78, 97.56]

Solvent-accessible surface area (backbone atoms only — not comparable to full-atom values): 6182 Å² total; per-residue (Å²): 132,54,75,68,56,54,52,53,49,53,46,34,73,76,69,42,79,73,55,71,70,54,50,39,51,55,47,50,51,55,37,50,53,52,35,57,76,32,43,44,77,46,78,48,78,54,100,86,31,39,37,34,35,47,52,95,80,26,70,54,52,65,67,46,53,56,56,45,37,75,74,36,86,46,35,43,66,40,94,89,38,85,41,31,36,40,34,47,70,89,52,86,51,65,62,58,28,48,52,52,53,42,56,51,52,62,68,43,98

Mean predicted aligned error: 5.37 Å

Radius of gyration: 15.42 Å; Cα contacts (8 Å, |Δi|>4): 130; chains: 1; bounding box: 32×36×37 Å

Secondary structure (DSSP, 8-state):
--HHHHHHHHHHHHH-SPPHHHHHHHHHHHHHHHHHHTT--EEEEETTEEEEE--TTSS--HHHHHHHHHH-TTEEEETTEEEEEEE--S--SHHHHHHHHHHHHHHH-